Protein AF-A0A660YAQ5-F1 (afdb_monomer)

Radius of gyration: 12.28 Å; Cα contacts (8 Å, |Δi|>4): 69; chains: 1; bounding box: 33×24×32 Å

Foldseek 3Di:
DLQAAPCVVDVVDDQALQPLPVLVLQADPQQHGHDCVVNSHDPVVSVVSVVSSVVNCVVVVGPPTDPPPD

Mean predicted aligned error: 4.96 Å

Solvent-accessible surface area (backbone atoms only — not comparable to full-atom values): 4262 Å² total; per-residue (Å²): 131,87,61,73,26,65,58,75,73,40,74,86,58,72,90,54,46,83,44,53,75,68,52,52,73,45,31,46,86,48,34,45,75,55,55,54,90,78,62,31,45,44,76,70,54,46,52,52,48,52,53,25,52,53,53,14,36,78,69,68,71,39,63,77,60,40,84,76,86,122

pLDDT: mean 87.79, std 10.22, range [50.25, 96.38]

Sequence (70 aa):
MTKVCRFCEHKELRIDYKDERTLKRYMNERGKIIPRRMSGACARHQRAITSAIKRARHLAILPYAAEAFR

Secondary structure (DSSP, 8-state):
--PPPHHHH-TT----SS-HHHHHTTB-TTSPBPPHHHH---HHHHHHHHHHHHHHHHTTSS-S------

Structure (mmCIF, N/CA/C/O backbone):
data_AF-A0A660YAQ5-F1
#
_entry.id   AF-A0A660YAQ5-F1
#
loop_
_atom_site.group_PDB
_atom_site.id
_atom_site.type_symbol
_atom_site.label_atom_id
_atom_site.label_alt_id
_atom_site.label_comp_id
_atom_site.label_asym_id
_atom_site.label_entity_id
_atom_site.label_seq_id
_atom_site.pdbx_PDB_ins_code
_atom_site.Cartn_x
_atom_site.Cartn_y
_atom_site.Cartn_z
_atom_site.occupancy
_atom_site.B_iso_or_equiv
_atom_site.auth_seq_id
_atom_site.auth_comp_id
_atom_site.auth_asym_id
_atom_site.auth_atom_id
_atom_site.pdbx_PDB_model_num
ATOM 1 N N . MET A 1 1 ? -2.353 12.103 19.012 1.00 50.25 1 MET A N 1
ATOM 2 C CA . MET A 1 1 ? -3.735 12.090 18.488 1.00 50.25 1 MET A CA 1
ATOM 3 C C . MET A 1 1 ? -3.886 10.915 17.534 1.00 50.25 1 MET A C 1
ATOM 5 O O . MET A 1 1 ? -3.278 10.909 16.467 1.00 50.25 1 MET A O 1
ATOM 9 N N . THR A 1 2 ? -4.567 9.855 17.960 1.00 56.69 2 THR A N 1
ATOM 10 C CA . THR A 1 2 ? -4.723 8.605 17.204 1.00 56.69 2 THR A CA 1
ATOM 11 C C . THR A 1 2 ? -5.617 8.880 15.996 1.00 56.69 2 THR A C 1
ATOM 13 O O . THR A 1 2 ? -6.835 8.842 16.112 1.00 56.69 2 THR A O 1
ATOM 16 N N . LYS A 1 3 ? -5.021 9.233 14.845 1.00 66.38 3 LYS A N 1
ATOM 17 C CA . LYS A 1 3 ? -5.774 9.406 13.594 1.00 66.38 3 LYS A CA 1
ATOM 18 C C . LYS A 1 3 ? -6.612 8.149 13.361 1.00 66.38 3 LYS A C 1
ATOM 20 O O . LYS A 1 3 ? -6.067 7.044 13.293 1.00 66.38 3 LYS A O 1
ATOM 25 N N . VAL A 1 4 ? -7.927 8.335 13.287 1.00 80.31 4 VAL A N 1
ATOM 26 C CA . VAL A 1 4 ? -8.872 7.262 12.989 1.00 80.31 4 VAL A CA 1
ATOM 27 C C . VAL A 1 4 ? -8.576 6.766 11.578 1.00 80.31 4 VAL A C 1
ATOM 29 O O . VAL A 1 4 ? -8.291 7.538 10.661 1.00 80.31 4 VAL A O 1
ATOM 32 N N . CYS A 1 5 ? -8.548 5.446 11.412 1.00 88.50 5 CYS A N 1
ATOM 33 C CA . CYS A 1 5 ? -8.250 4.857 10.119 1.00 88.50 5 CYS A CA 1
ATOM 34 C C . CYS A 1 5 ? -9.424 5.093 9.167 1.00 88.50 5 CYS A C 1
ATOM 36 O O . CYS A 1 5 ? -10.504 4.555 9.392 1.00 88.50 5 CYS A O 1
ATOM 38 N N . ARG A 1 6 ? -9.166 5.794 8.057 1.00 87.56 6 ARG A N 1
ATOM 39 C CA . ARG A 1 6 ? -10.153 6.092 7.005 1.00 87.56 6 ARG A CA 1
ATOM 40 C C . ARG A 1 6 ? -10.942 4.864 6.527 1.00 87.56 6 ARG A C 1
ATOM 42 O O . ARG A 1 6 ? -12.137 4.958 6.298 1.00 87.56 6 ARG A O 1
ATOM 49 N N . PHE A 1 7 ? -10.287 3.710 6.404 1.00 89.12 7 PHE A N 1
ATOM 50 C CA . PHE A 1 7 ? -10.928 2.452 5.992 1.00 89.12 7 PHE A CA 1
ATOM 51 C C . PHE A 1 7 ? -11.755 1.783 7.100 1.00 89.12 7 PHE A C 1
ATOM 53 O O . PHE A 1 7 ? -12.575 0.918 6.820 1.00 89.12 7 PHE A O 1
ATOM 60 N N . CYS A 1 8 ? -11.505 2.109 8.372 1.00 88.00 8 CYS A N 1
ATOM 61 C CA . CYS A 1 8 ? -12.356 1.642 9.468 1.00 88.00 8 CYS A CA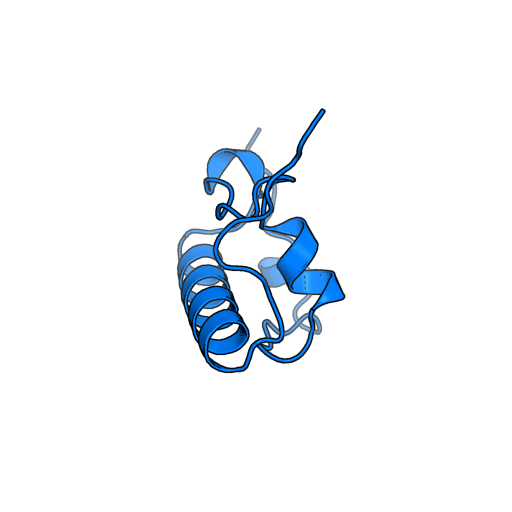 1
ATOM 62 C C . CYS A 1 8 ? -13.639 2.474 9.571 1.00 88.00 8 CYS A C 1
ATOM 64 O O . CYS A 1 8 ? -14.679 1.925 9.915 1.00 88.00 8 CYS A O 1
ATOM 66 N N . GLU A 1 9 ? -13.540 3.774 9.296 1.00 88.94 9 GLU A N 1
ATOM 67 C CA . GLU A 1 9 ? -14.654 4.723 9.348 1.00 88.94 9 GLU A CA 1
ATOM 68 C C . GLU A 1 9 ? -15.571 4.579 8.127 1.00 88.94 9 GLU A C 1
ATOM 70 O O . GLU A 1 9 ? -16.776 4.390 8.269 1.00 88.94 9 GLU A O 1
ATOM 75 N N . HIS A 1 10 ? -14.990 4.541 6.928 1.00 87.06 10 HIS A N 1
ATOM 76 C CA . HIS A 1 10 ? -15.730 4.384 5.680 1.00 87.06 10 HIS A CA 1
ATOM 77 C C . HIS A 1 10 ? -15.622 2.946 5.172 1.00 87.06 10 HIS A C 1
ATOM 79 O O . HIS A 1 10 ? -14.689 2.595 4.447 1.00 87.06 10 HIS A O 1
ATOM 85 N N . LYS A 1 11 ? -16.589 2.103 5.549 1.00 80.06 11 LYS A N 1
ATOM 86 C CA . LYS A 1 11 ? -16.623 0.675 5.171 1.00 80.06 11 LYS A CA 1
ATOM 87 C C . LYS A 1 11 ? -16.823 0.432 3.670 1.00 80.06 11 LYS A C 1
ATOM 89 O O . LYS A 1 11 ? -16.489 -0.644 3.181 1.00 80.06 11 LYS A O 1
ATOM 94 N N . GLU A 1 12 ? -17.350 1.415 2.950 1.00 83.06 12 GLU A N 1
ATOM 95 C CA . GLU A 1 12 ? -17.472 1.409 1.487 1.00 83.06 12 GLU A CA 1
ATOM 96 C C . GLU A 1 12 ? -16.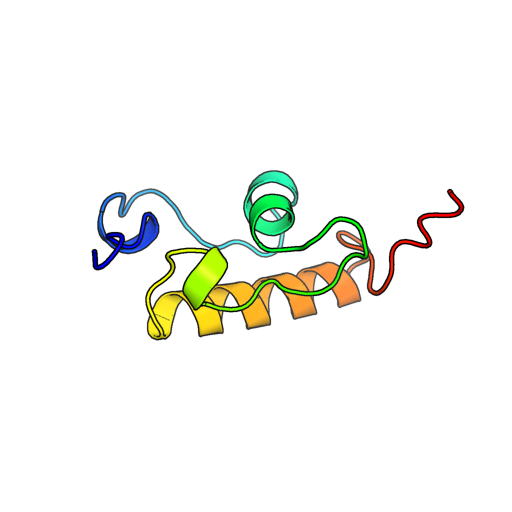117 1.484 0.766 1.00 83.06 12 GLU A C 1
ATOM 98 O O . GLU A 1 12 ? -15.983 0.989 -0.354 1.00 83.06 12 GLU A O 1
ATOM 103 N N . LEU A 1 13 ? -15.085 2.041 1.413 1.00 83.31 13 LEU A N 1
ATOM 104 C CA . LEU A 1 13 ? -13.750 2.127 0.835 1.00 83.31 13 LEU A CA 1
ATOM 105 C C . LEU A 1 13 ? -13.051 0.770 0.923 1.00 83.31 13 LEU A C 1
ATOM 107 O O . LEU A 1 13 ? -12.612 0.330 1.987 1.00 83.31 13 LEU A O 1
ATOM 111 N N . ARG A 1 14 ? -12.901 0.120 -0.230 1.00 86.88 14 ARG A N 1
ATOM 112 C CA . ARG A 1 14 ? -12.141 -1.123 -0.370 1.00 86.88 14 ARG A CA 1
ATOM 113 C C . ARG A 1 14 ? -10.720 -0.855 -0.853 1.00 86.88 14 ARG A C 1
ATOM 115 O O . ARG A 1 14 ? -10.468 0.044 -1.646 1.00 86.88 14 ARG A O 1
ATOM 122 N N . ILE A 1 15 ? -9.784 -1.663 -0.360 1.00 91.94 15 ILE A N 1
ATOM 123 C CA . ILE A 1 15 ? -8.381 -1.628 -0.781 1.00 91.94 15 ILE A CA 1
ATOM 124 C C . ILE A 1 15 ? -8.232 -2.578 -1.972 1.00 91.94 15 ILE A C 1
ATOM 126 O O . ILE A 1 15 ? -8.057 -3.783 -1.783 1.00 91.94 15 ILE A 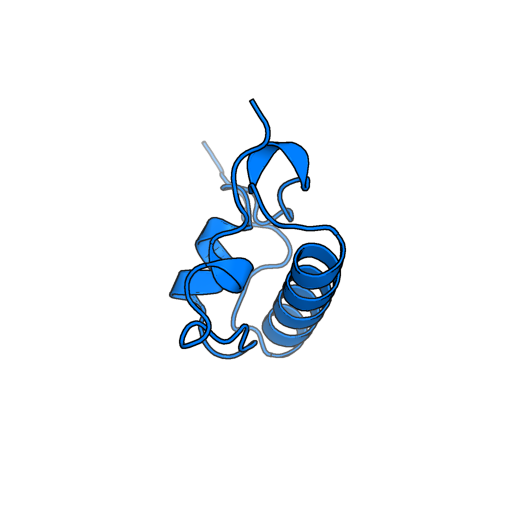O 1
ATOM 130 N N . ASP A 1 16 ? -8.317 -2.034 -3.183 1.00 92.88 16 ASP A N 1
ATOM 131 C CA . ASP A 1 16 ? -8.069 -2.764 -4.428 1.00 92.88 16 ASP A CA 1
ATOM 132 C C . ASP A 1 16 ? -6.653 -2.469 -4.950 1.00 92.88 16 ASP A C 1
ATOM 134 O O . ASP A 1 16 ? -6.128 -1.373 -4.769 1.00 92.88 16 ASP A O 1
ATOM 138 N N . TYR A 1 17 ? -6.018 -3.457 -5.583 1.00 93.69 17 TYR A N 1
ATOM 139 C CA . TYR A 1 17 ? -4.724 -3.285 -6.246 1.00 93.69 17 TYR A CA 1
ATOM 140 C C . TYR A 1 17 ? -4.840 -2.565 -7.602 1.00 93.69 17 TYR A C 1
ATOM 142 O O . TYR A 1 17 ? -3.841 -2.061 -8.104 1.00 93.69 17 TYR A O 1
ATOM 150 N N . LYS A 1 18 ? -6.040 -2.518 -8.193 1.00 92.94 18 LYS A N 1
ATOM 151 C CA . LYS A 1 18 ? -6.327 -1.833 -9.460 1.00 92.94 18 LYS A CA 1
ATOM 152 C C . LYS A 1 18 ? -6.563 -0.332 -9.289 1.00 92.94 18 LYS A C 1
ATOM 154 O O . LYS A 1 18 ? -6.425 0.417 -10.250 1.00 92.94 18 LYS A O 1
ATOM 159 N N . ASP A 1 19 ? -6.908 0.118 -8.082 1.00 92.81 19 ASP A N 1
ATOM 160 C CA . ASP A 1 19 ? -7.148 1.535 -7.804 1.00 92.81 19 ASP A CA 1
ATOM 161 C C . ASP A 1 19 ? -5.832 2.276 -7.528 1.00 92.81 19 ASP A C 1
ATOM 163 O O . ASP A 1 19 ? -5.405 2.489 -6.389 1.00 92.81 19 ASP A O 1
ATOM 167 N N . GLU A 1 20 ? -5.185 2.692 -8.612 1.00 91.38 20 GLU A N 1
ATOM 168 C CA . GLU A 1 20 ? -3.940 3.454 -8.576 1.00 91.38 20 GLU A CA 1
ATOM 169 C C . GLU A 1 20 ? -4.061 4.739 -7.735 1.00 91.38 20 GLU A C 1
ATOM 171 O O . GLU A 1 20 ? -3.146 5.084 -6.982 1.00 91.38 20 GLU A O 1
ATOM 176 N N . ARG A 1 21 ? -5.198 5.446 -7.815 1.00 91.25 21 ARG A N 1
ATOM 177 C CA . ARG A 1 21 ? -5.393 6.754 -7.165 1.00 91.25 21 ARG A CA 1
ATOM 178 C C . ARG A 1 21 ? -5.402 6.625 -5.651 1.00 91.25 21 ARG A C 1
ATOM 180 O O . ARG A 1 21 ? -4.794 7.444 -4.956 1.00 91.25 21 ARG A O 1
ATOM 187 N N . THR A 1 22 ? -6.079 5.604 -5.136 1.00 91.69 22 THR A N 1
ATOM 188 C CA . THR A 1 22 ? -6.116 5.342 -3.696 1.00 91.69 22 THR A CA 1
ATOM 189 C C . THR A 1 22 ? -4.754 4.877 -3.194 1.00 91.69 22 THR A C 1
ATOM 191 O O . THR A 1 22 ? -4.274 5.382 -2.178 1.00 91.69 22 THR A O 1
ATOM 194 N N . LEU A 1 23 ? -4.086 3.975 -3.919 1.00 92.56 23 LEU A N 1
ATOM 195 C CA . LEU A 1 23 ? -2.783 3.441 -3.516 1.00 92.56 23 LEU A CA 1
ATOM 196 C C . LEU A 1 23 ? -1.656 4.478 -3.578 1.00 92.56 23 LEU A C 1
ATOM 198 O O . LEU A 1 23 ? -0.795 4.468 -2.697 1.00 92.56 23 LEU A O 1
ATOM 202 N N . LYS A 1 24 ? -1.693 5.415 -4.538 1.00 92.00 24 LYS A N 1
ATOM 203 C CA . LYS A 1 24 ? -0.727 6.523 -4.645 1.00 92.00 24 LYS A CA 1
ATOM 204 C C . LYS A 1 24 ? -0.653 7.379 -3.382 1.00 92.00 24 LYS A C 1
ATOM 206 O O . LYS A 1 24 ? 0.422 7.834 -3.014 1.00 92.00 24 LYS A O 1
ATOM 211 N N . ARG A 1 25 ? -1.759 7.538 -2.646 1.00 91.44 25 ARG A N 1
ATOM 212 C CA . ARG A 1 25 ? -1.774 8.275 -1.364 1.00 91.44 25 ARG A CA 1
ATOM 213 C C . ARG A 1 25 ? -0.957 7.594 -0.260 1.00 91.44 25 ARG A C 1
ATOM 215 O O . ARG A 1 25 ? -0.621 8.233 0.734 1.00 91.44 25 ARG A O 1
ATOM 222 N N . TYR A 1 26 ? -0.661 6.305 -0.415 1.00 93.44 26 TYR A N 1
ATOM 223 C CA . TYR A 1 26 ? 0.098 5.494 0.540 1.00 93.44 26 TYR A CA 1
ATOM 224 C C . TYR A 1 26 ? 1.545 5.243 0.098 1.00 93.44 26 TYR A C 1
ATOM 226 O O . TYR A 1 26 ? 2.250 4.423 0.693 1.00 93.44 26 TYR A O 1
ATOM 234 N N . MET A 1 27 ? 2.011 5.968 -0.914 1.00 93.19 27 MET A N 1
ATOM 235 C CA . MET A 1 27 ? 3.403 5.991 -1.344 1.00 93.19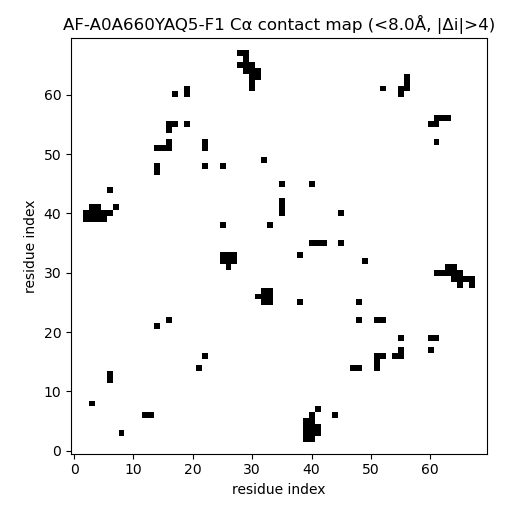 27 MET A CA 1
ATOM 236 C C . MET A 1 27 ? 3.929 7.423 -1.355 1.00 93.19 27 MET A C 1
ATOM 238 O O . MET A 1 27 ? 3.174 8.384 -1.458 1.00 93.19 27 MET A O 1
ATOM 242 N N . ASN A 1 28 ? 5.235 7.562 -1.158 1.00 91.31 28 ASN A N 1
ATOM 243 C CA . ASN A 1 28 ? 5.909 8.841 -1.305 1.00 91.31 28 ASN A CA 1
ATOM 244 C C . ASN A 1 28 ? 6.234 9.111 -2.781 1.00 91.31 28 ASN A C 1
ATOM 246 O O . ASN A 1 28 ? 6.091 8.235 -3.632 1.00 91.31 28 ASN A O 1
ATOM 250 N N . GLU A 1 29 ? 6.744 10.307 -3.064 1.00 87.81 29 GLU A N 1
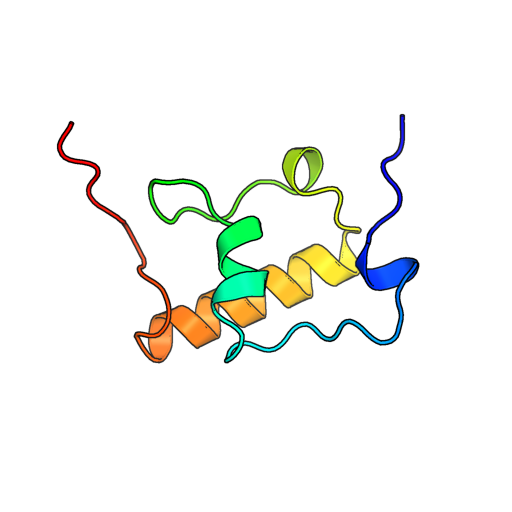ATOM 251 C CA . GLU A 1 29 ? 7.135 10.728 -4.417 1.00 87.81 29 GLU A CA 1
ATOM 252 C C . GLU A 1 29 ? 8.179 9.809 -5.059 1.00 87.81 29 GLU A C 1
ATOM 254 O O . GLU A 1 29 ? 8.194 9.647 -6.269 1.00 87.81 29 GLU A O 1
ATOM 259 N N . ARG A 1 30 ? 9.011 9.140 -4.250 1.00 88.00 30 ARG A N 1
ATOM 260 C CA . ARG A 1 30 ? 10.017 8.169 -4.714 1.00 88.00 30 ARG A CA 1
ATOM 261 C C . ARG A 1 30 ? 9.434 6.776 -4.977 1.00 88.00 30 ARG A C 1
ATOM 263 O O . ARG A 1 30 ? 10.180 5.836 -5.238 1.00 88.00 30 ARG A O 1
ATOM 270 N N . GLY A 1 31 ? 8.122 6.603 -4.831 1.00 89.19 31 GLY A N 1
ATOM 271 C CA . GLY A 1 31 ? 7.428 5.330 -4.993 1.00 89.19 31 GLY A CA 1
ATOM 272 C C . GLY A 1 31 ? 7.564 4.369 -3.809 1.00 89.19 31 GLY A C 1
ATOM 273 O O . GLY A 1 31 ? 7.053 3.257 -3.888 1.00 89.19 31 GLY A O 1
ATOM 274 N N . LYS A 1 32 ? 8.203 4.743 -2.691 1.00 91.69 32 LYS A N 1
ATOM 275 C CA . LYS A 1 32 ? 8.295 3.918 -1.468 1.00 91.69 32 LYS A CA 1
ATOM 276 C C . LYS A 1 32 ? 6.992 3.983 -0.665 1.00 91.69 32 LYS A C 1
ATOM 278 O O . LYS A 1 32 ? 6.364 5.031 -0.573 1.00 91.69 32 LYS A O 1
ATOM 283 N N . ILE A 1 33 ? 6.615 2.875 -0.027 1.00 94.06 33 ILE A N 1
ATOM 284 C CA . ILE A 1 33 ? 5.409 2.791 0.815 1.00 94.06 33 ILE A CA 1
ATOM 285 C C . ILE A 1 33 ? 5.613 3.635 2.077 1.00 94.06 33 ILE A C 1
ATOM 287 O O . ILE A 1 33 ? 6.614 3.466 2.777 1.00 94.06 33 ILE A O 1
ATOM 291 N N . ILE A 1 34 ? 4.670 4.529 2.385 1.00 93.56 34 ILE A N 1
ATOM 292 C CA . ILE A 1 34 ? 4.781 5.377 3.576 1.00 93.56 34 ILE A CA 1
ATOM 293 C C . ILE A 1 34 ? 4.532 4.561 4.856 1.00 93.56 34 ILE A C 1
ATOM 295 O O . ILE A 1 34 ? 3.663 3.681 4.882 1.00 93.56 34 ILE A O 1
ATOM 299 N N . PRO A 1 35 ? 5.244 4.857 5.958 1.00 92.75 35 PRO A N 1
ATOM 300 C CA . PRO A 1 35 ? 5.015 4.179 7.226 1.00 92.75 35 PRO A CA 1
ATOM 301 C C . PRO A 1 35 ? 3.618 4.450 7.790 1.00 92.75 35 PRO A C 1
ATOM 303 O O . PRO A 1 35 ? 3.038 5.524 7.598 1.00 92.75 35 PRO A O 1
ATOM 306 N N . ARG A 1 36 ? 3.130 3.514 8.612 1.00 90.06 36 ARG A N 1
ATOM 307 C CA . ARG A 1 36 ? 1.809 3.590 9.254 1.00 90.06 36 ARG A CA 1
ATOM 308 C C . ARG A 1 36 ? 1.554 4.937 9.949 1.00 90.06 36 ARG A C 1
ATOM 310 O O . ARG A 1 36 ? 0.486 5.516 9.767 1.00 90.06 36 ARG A O 1
ATOM 317 N N . ARG A 1 37 ? 2.546 5.453 10.688 1.00 87.56 37 ARG A N 1
ATOM 318 C CA . ARG A 1 37 ? 2.466 6.726 11.435 1.00 87.56 37 ARG A CA 1
ATOM 319 C C . ARG A 1 37 ? 2.093 7.932 10.562 1.00 87.56 37 ARG A C 1
ATOM 321 O O . ARG A 1 37 ? 1.425 8.834 11.045 1.00 87.56 37 ARG A O 1
ATOM 328 N N . MET A 1 38 ? 2.486 7.913 9.286 1.00 89.69 38 MET A N 1
ATOM 329 C CA . MET A 1 38 ? 2.181 8.972 8.319 1.00 89.69 38 MET A CA 1
ATOM 330 C C . MET A 1 38 ? 0.847 8.706 7.614 1.00 89.69 38 MET A C 1
ATOM 332 O O . MET A 1 38 ? 0.039 9.614 7.458 1.00 89.69 38 MET A O 1
ATOM 336 N N . SER A 1 39 ? 0.591 7.446 7.240 1.00 88.25 39 SER A N 1
ATOM 337 C CA . SER A 1 39 ? -0.624 7.040 6.513 1.00 88.25 39 SER A CA 1
ATOM 338 C C . SER A 1 39 ? -1.936 7.220 7.287 1.00 88.25 39 SER A C 1
ATOM 340 O O . SER A 1 39 ? -2.999 7.298 6.676 1.00 88.25 39 SER A O 1
ATOM 342 N N . GLY A 1 40 ? -1.893 7.194 8.626 1.00 87.31 40 GLY A N 1
ATOM 343 C CA . GLY A 1 40 ? -3.095 7.150 9.466 1.00 87.31 40 GLY A CA 1
ATOM 344 C C . GLY A 1 40 ? -3.884 5.832 9.390 1.00 87.31 40 GLY A C 1
ATOM 345 O O . GLY A 1 40 ? -4.978 5.747 9.938 1.00 87.31 40 GLY A O 1
ATOM 346 N N . ALA A 1 41 ? -3.368 4.784 8.734 1.00 90.88 41 ALA A N 1
ATOM 347 C CA . ALA A 1 41 ? -4.039 3.488 8.654 1.00 90.88 41 ALA A CA 1
ATOM 348 C C . ALA A 1 41 ? -3.869 2.651 9.941 1.00 90.88 41 ALA A C 1
ATOM 350 O O . ALA A 1 41 ? -2.866 2.738 10.658 1.00 90.88 41 ALA A O 1
ATOM 351 N N . CYS A 1 42 ? -4.835 1.779 10.251 1.00 91.94 42 CYS A N 1
ATOM 352 C CA . CYS A 1 42 ? -4.676 0.787 11.318 1.00 91.94 42 CYS A CA 1
ATOM 353 C C . CYS A 1 42 ? -3.723 -0.338 10.869 1.00 91.94 42 CYS A C 1
ATOM 355 O O . CYS A 1 42 ? -3.483 -0.519 9.677 1.00 91.94 42 CYS A O 1
ATOM 357 N N . ALA A 1 43 ? -3.184 -1.123 11.807 1.00 92.00 43 ALA A N 1
ATOM 358 C CA . ALA A 1 43 ? -2.230 -2.190 11.478 1.00 92.00 43 ALA A CA 1
ATOM 359 C C . ALA A 1 43 ? -2.801 -3.217 10.479 1.00 92.00 43 ALA A C 1
ATOM 361 O O . ALA A 1 43 ? -2.098 -3.674 9.579 1.00 92.00 43 ALA A O 1
ATOM 362 N N . ARG A 1 44 ? -4.098 -3.537 10.594 1.00 91.88 44 ARG A N 1
ATOM 363 C CA . ARG A 1 44 ? -4.792 -4.448 9.675 1.00 91.88 44 ARG A CA 1
ATOM 364 C C . ARG A 1 44 ? -4.836 -3.891 8.251 1.00 91.88 44 ARG A C 1
ATOM 366 O O . ARG A 1 44 ? -4.414 -4.573 7.323 1.00 91.88 44 ARG A O 1
ATOM 373 N N . HIS A 1 45 ? -5.290 -2.649 8.089 1.00 93.12 45 HIS A N 1
ATOM 374 C CA . HIS A 1 45 ? -5.393 -2.021 6.773 1.00 93.12 45 HIS A CA 1
ATOM 375 C C . HIS A 1 45 ? -4.020 -1.702 6.176 1.00 93.12 45 HIS A C 1
ATOM 377 O O . HIS A 1 45 ? -3.838 -1.898 4.984 1.00 93.12 45 HIS A O 1
ATOM 383 N N . GLN A 1 46 ? -3.014 -1.345 6.981 1.00 94.50 46 GLN A N 1
ATOM 384 C CA . GLN A 1 46 ? -1.650 -1.143 6.481 1.00 94.50 46 GLN A CA 1
ATOM 385 C C . GLN A 1 46 ? -1.073 -2.411 5.831 1.00 94.50 46 GLN A C 1
ATOM 387 O O . GLN A 1 46 ? -0.427 -2.326 4.785 1.00 94.50 46 GLN A O 1
ATOM 392 N N . ARG A 1 47 ? -1.323 -3.593 6.413 1.00 94.94 47 ARG A N 1
ATOM 393 C CA . ARG A 1 47 ? -0.933 -4.878 5.808 1.00 94.94 47 ARG A CA 1
ATOM 394 C C . ARG A 1 47 ? -1.645 -5.100 4.473 1.00 94.94 47 ARG A C 1
ATOM 396 O O . ARG A 1 47 ? -0.988 -5.423 3.489 1.00 94.94 47 ARG A O 1
ATOM 403 N N . ALA A 1 48 ? -2.954 -4.849 4.421 1.00 94.62 48 ALA A N 1
ATOM 404 C CA . ALA A 1 48 ? -3.740 -4.974 3.192 1.00 94.62 48 ALA A CA 1
ATOM 405 C C . ALA A 1 48 ? -3.269 -4.010 2.086 1.00 94.62 48 ALA A C 1
ATOM 407 O O . ALA A 1 48 ? -3.066 -4.444 0.954 1.00 94.62 48 ALA A O 1
ATOM 408 N N . ILE A 1 49 ? -3.009 -2.742 2.424 1.00 94.88 49 ILE A N 1
ATOM 409 C CA . ILE A 1 49 ? -2.450 -1.731 1.512 1.00 94.88 49 ILE A CA 1
ATOM 410 C C . ILE A 1 49 ? -1.092 -2.191 0.989 1.00 94.88 49 ILE A C 1
ATOM 412 O O . ILE A 1 49 ? -0.849 -2.159 -0.210 1.00 94.88 49 ILE A O 1
ATOM 416 N N . THR A 1 50 ? -0.215 -2.675 1.869 1.00 95.31 50 THR A N 1
ATOM 417 C CA . THR A 1 50 ? 1.124 -3.137 1.476 1.00 95.31 50 THR A CA 1
ATOM 418 C C . THR A 1 50 ? 1.042 -4.287 0.470 1.00 95.31 50 THR A C 1
ATOM 420 O O . THR A 1 50 ? 1.742 -4.266 -0.542 1.00 95.31 50 THR A O 1
ATOM 423 N N . SER A 1 51 ? 0.165 -5.266 0.703 1.00 96.38 51 SER A N 1
ATOM 424 C CA . SER A 1 51 ? -0.067 -6.367 -0.240 1.00 96.38 51 SER A CA 1
ATOM 425 C C . SER A 1 51 ? -0.675 -5.885 -1.559 1.00 96.38 51 SER A C 1
ATOM 427 O O . SER A 1 51 ? -0.265 -6.350 -2.620 1.00 96.38 51 SER A O 1
ATOM 429 N N . ALA A 1 52 ? -1.613 -4.936 -1.517 1.00 96.12 52 ALA A N 1
ATOM 430 C CA . ALA A 1 52 ? -2.203 -4.345 -2.715 1.00 96.12 52 ALA A CA 1
ATOM 431 C C . ALA A 1 52 ? -1.167 -3.577 -3.550 1.00 96.12 52 ALA A C 1
ATOM 433 O O . ALA A 1 52 ? -1.076 -3.824 -4.747 1.00 96.12 52 ALA A O 1
ATOM 434 N N . ILE A 1 53 ? -0.323 -2.747 -2.925 1.00 95.31 53 ILE A N 1
ATOM 435 C CA . ILE A 1 53 ? 0.764 -2.027 -3.609 1.00 95.31 53 ILE A CA 1
ATOM 436 C C . ILE A 1 53 ? 1.752 -3.010 -4.238 1.00 95.31 53 ILE A C 1
ATOM 438 O O . ILE A 1 53 ? 2.151 -2.825 -5.383 1.00 95.31 53 ILE A O 1
ATOM 442 N N . LYS A 1 54 ? 2.144 -4.072 -3.523 1.00 95.44 54 LYS A N 1
ATOM 443 C CA . LYS A 1 54 ? 3.038 -5.097 -4.082 1.00 95.44 54 LYS A CA 1
ATOM 444 C C . LYS A 1 54 ? 2.430 -5.743 -5.329 1.00 95.44 54 LYS A C 1
ATOM 446 O O . LYS A 1 54 ? 3.100 -5.796 -6.352 1.00 95.44 54 LYS A O 1
ATOM 451 N N . ARG A 1 55 ? 1.158 -6.155 -5.278 1.00 96.19 55 ARG A N 1
ATOM 452 C CA . ARG A 1 55 ? 0.443 -6.707 -6.445 1.00 96.19 55 ARG A CA 1
ATOM 453 C C . ARG A 1 55 ? 0.349 -5.711 -7.602 1.00 96.19 55 ARG A C 1
ATOM 455 O O . ARG A 1 55 ? 0.650 -6.077 -8.729 1.00 96.19 55 ARG A O 1
ATOM 462 N N . ALA A 1 56 ? -0.008 -4.461 -7.319 1.00 96.00 56 ALA A N 1
ATOM 463 C CA . ALA A 1 56 ? -0.093 -3.401 -8.321 1.00 96.00 56 ALA A CA 1
ATOM 464 C C . ALA A 1 56 ? 1.250 -3.169 -9.031 1.00 96.00 56 ALA A C 1
ATOM 466 O O . ALA A 1 56 ? 1.286 -2.972 -10.241 1.00 96.00 56 ALA A O 1
ATOM 467 N N . ARG A 1 57 ? 2.363 -3.258 -8.293 1.00 94.62 57 ARG A N 1
ATOM 468 C CA . ARG A 1 57 ? 3.713 -3.154 -8.858 1.00 94.62 57 ARG A CA 1
ATOM 469 C C . ARG A 1 57 ? 4.082 -4.327 -9.767 1.00 94.62 57 ARG A C 1
ATOM 471 O O . ARG A 1 57 ? 4.659 -4.100 -10.822 1.00 94.62 57 ARG A O 1
ATOM 478 N N . HIS A 1 58 ? 3.705 -5.556 -9.405 1.00 95.12 58 HIS A N 1
ATOM 479 C CA . HIS A 1 58 ? 3.902 -6.721 -10.280 1.00 95.12 58 HIS A CA 1
ATOM 480 C C . HIS A 1 58 ? 3.132 -6.604 -11.603 1.00 95.12 58 HIS A C 1
ATOM 482 O O . HIS A 1 58 ? 3.573 -7.138 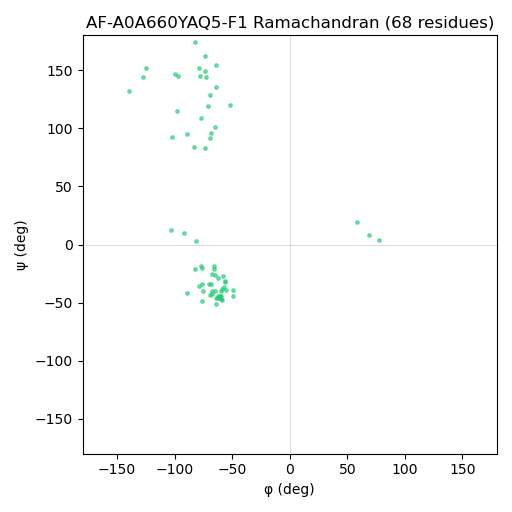-12.612 1.00 95.12 58 HIS A O 1
ATOM 488 N N . LEU A 1 59 ? 2.004 -5.890 -11.601 1.00 94.19 59 LEU A N 1
ATOM 489 C CA . LEU A 1 59 ? 1.173 -5.637 -12.781 1.00 94.19 59 LEU A CA 1
ATOM 490 C C . LEU A 1 59 ? 1.531 -4.334 -13.517 1.00 94.19 59 LEU A C 1
ATOM 492 O O . LEU A 1 59 ? 0.763 -3.898 -14.366 1.00 94.19 59 LEU A O 1
ATOM 496 N N . ALA A 1 60 ? 2.649 -3.688 -13.169 1.00 92.38 60 ALA A N 1
ATOM 497 C CA . ALA A 1 60 ? 3.087 -2.409 -13.737 1.00 92.38 60 ALA A CA 1
ATOM 498 C C . ALA A 1 60 ? 2.090 -1.234 -13.587 1.00 92.38 60 ALA A C 1
ATOM 500 O O . ALA A 1 60 ? 2.218 -0.222 -14.267 1.00 92.38 60 ALA A O 1
ATOM 501 N N . ILE A 1 61 ? 1.131 -1.322 -12.656 1.00 92.88 61 ILE A N 1
ATOM 502 C CA . ILE A 1 61 ? 0.187 -0.231 -12.337 1.00 92.88 61 ILE A CA 1
ATOM 503 C C . ILE A 1 61 ? 0.880 0.854 -11.501 1.00 92.88 61 ILE A C 1
ATOM 505 O O . ILE A 1 61 ? 0.563 2.033 -11.607 1.00 92.88 61 ILE A O 1
ATOM 509 N N . LEU A 1 62 ? 1.821 0.454 -10.640 1.00 91.81 62 LEU A N 1
ATOM 510 C CA . LEU A 1 62 ? 2.586 1.361 -9.784 1.00 91.81 62 LEU A CA 1
ATOM 511 C C . LEU A 1 62 ? 4.091 1.126 -9.941 1.00 91.81 62 LEU A C 1
ATOM 513 O O . LEU A 1 62 ? 4.518 -0.027 -10.025 1.00 91.81 62 LEU A O 1
ATOM 517 N N . PRO A 1 63 ? 4.919 2.183 -9.87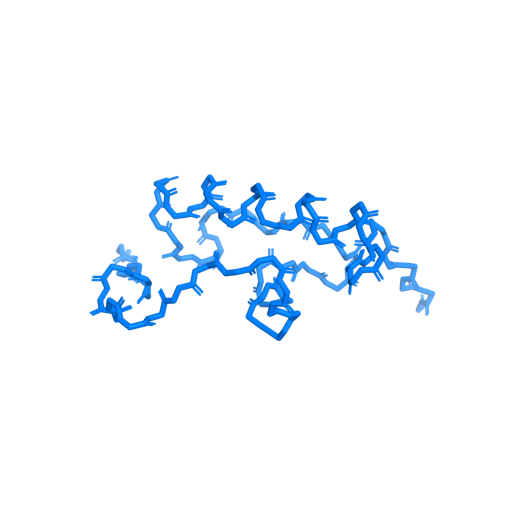7 1.00 90.75 63 PRO A N 1
ATOM 518 C CA . PRO A 1 63 ? 6.366 2.038 -9.943 1.00 90.75 63 PRO A CA 1
ATOM 519 C C . PRO A 1 63 ? 6.955 1.466 -8.639 1.00 90.75 63 PRO A C 1
ATOM 521 O O . PRO A 1 63 ? 6.456 1.697 -7.529 1.00 90.75 63 PRO A O 1
ATOM 524 N N . TYR A 1 64 ? 8.062 0.727 -8.763 1.00 88.44 64 TYR A N 1
ATOM 525 C CA . TYR A 1 64 ? 8.876 0.289 -7.619 1.00 88.44 64 TYR A CA 1
ATOM 526 C C . TYR A 1 64 ? 9.728 1.428 -7.055 1.00 88.44 64 TYR A C 1
ATOM 528 O O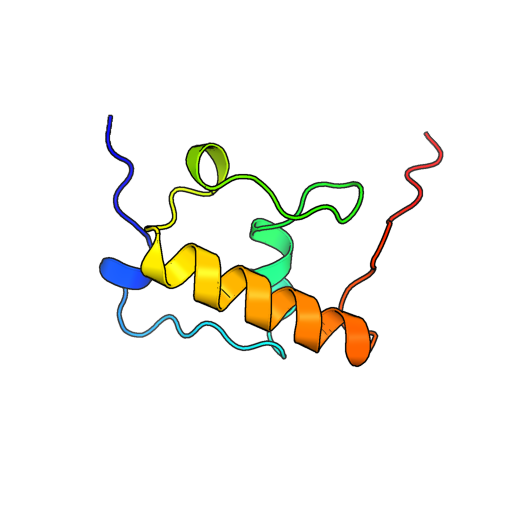 . TYR A 1 64 ? 9.840 1.573 -5.835 1.00 88.44 64 TYR A O 1
ATOM 536 N N . ALA A 1 65 ? 10.284 2.238 -7.950 1.00 84.06 65 ALA A N 1
ATOM 537 C CA . ALA A 1 65 ? 11.004 3.460 -7.660 1.00 84.06 65 ALA A CA 1
ATOM 538 C C . ALA A 1 65 ? 10.604 4.489 -8.718 1.00 84.06 65 ALA A C 1
ATOM 540 O O . ALA A 1 65 ? 10.572 4.173 -9.904 1.00 84.06 65 ALA A O 1
ATOM 541 N N . ALA A 1 66 ? 10.269 5.692 -8.275 1.00 75.94 66 ALA A N 1
ATOM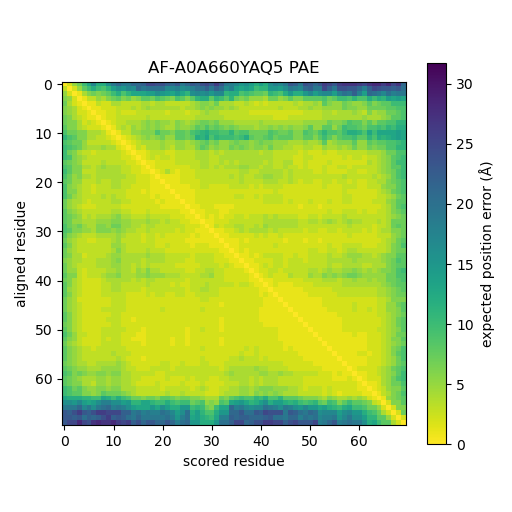 542 C CA . ALA A 1 66 ? 10.209 6.845 -9.154 1.00 75.94 66 ALA A CA 1
ATOM 543 C C . ALA A 1 66 ? 11.532 7.591 -8.970 1.00 75.94 66 ALA A C 1
ATOM 545 O O . ALA A 1 66 ? 11.842 8.050 -7.863 1.00 75.94 66 ALA A O 1
ATOM 546 N N . GLU A 1 67 ? 12.346 7.641 -10.022 1.00 69.06 67 GLU A N 1
ATOM 547 C CA . GLU A 1 67 ? 13.479 8.555 -10.075 1.00 69.06 67 GLU A CA 1
ATOM 548 C C . GLU A 1 67 ? 12.920 9.969 -10.166 1.00 69.06 67 GLU A C 1
ATOM 550 O O . GLU A 1 67 ? 12.546 10.457 -11.228 1.00 69.06 67 GLU A O 1
ATOM 555 N N . ALA A 1 68 ? 12.825 10.631 -9.018 1.00 59.81 68 ALA A N 1
ATOM 556 C CA . ALA A 1 68 ? 12.759 12.077 -9.001 1.00 59.81 68 ALA A CA 1
ATOM 557 C C . ALA A 1 68 ? 14.170 12.580 -9.337 1.00 59.81 68 ALA A C 1
ATOM 559 O O . ALA A 1 68 ? 14.962 12.837 -8.434 1.00 59.81 68 ALA A O 1
ATOM 560 N N . PHE A 1 69 ? 14.504 12.641 -10.630 1.00 59.28 69 PHE A N 1
ATOM 561 C CA . PHE A 1 69 ? 15.547 13.548 -11.100 1.00 59.28 69 PHE A CA 1
ATOM 562 C C . PHE A 1 69 ? 15.021 14.956 -10.837 1.00 59.28 69 PHE A C 1
ATOM 564 O O . PHE A 1 69 ? 14.128 15.439 -11.532 1.00 59.28 69 PHE A O 1
ATOM 571 N N . ARG A 1 70 ? 15.501 15.566 -9.763 1.00 58.72 70 ARG A N 1
ATOM 572 C CA . ARG A 1 70 ? 15.285 16.973 -9.466 1.00 58.72 70 ARG A CA 1
ATOM 573 C C . ARG A 1 70 ? 16.617 17.581 -9.090 1.00 58.72 70 ARG A C 1
ATOM 575 O O . ARG A 1 70 ? 17.382 16.875 -8.395 1.00 58.72 70 ARG A O 1
#

Nearest PDB structures (foldseek):
  8cdv-assembly1_U  TM=9.428E-01  e=7.658E-07  Bacillus subtilis subsp. subtilis str. 168
  8ced-assembly1_U  TM=9.394E-01  e=1.144E-06  Bacillus subtilis subsp. subtilis str. 168
  7mt7-assembly1_r  TM=9.761E-01  e=2.388E-06  Mycobacterium tuberculosis H37Rv
  7jil-assembly1_w  TM=9.367E-01  e=2.089E-06  Flavobacterium johnsoniae
  8cdu-assembly1_U  TM=9.230E-01  e=2.918E-06  Bacillus subtilis subsp. subtilis str. 168